Protein AF-D3SLN9-F1 (afdb_monomer_lite)

Structure (mmCIF, N/CA/C/O backbone):
data_AF-D3SLN9-F1
#
_entry.id   AF-D3SLN9-F1
#
loop_
_atom_site.group_PDB
_atom_site.id
_atom_site.type_symbol
_atom_site.label_atom_id
_atom_site.label_alt_id
_atom_site.label_comp_id
_atom_site.label_asym_id
_atom_site.label_entity_id
_atom_site.label_seq_id
_atom_site.pdbx_PDB_ins_code
_atom_site.Cartn_x
_atom_site.Cartn_y
_atom_site.Cartn_z
_atom_site.occupancy
_atom_site.B_iso_or_equiv
_atom_site.auth_seq_id
_atom_site.auth_comp_id
_atom_site.auth_asym_id
_atom_site.auth_atom_id
_atom_site.pdbx_PDB_model_num
ATOM 1 N N . MET A 1 1 ? 59.809 8.851 -71.784 1.00 39.88 1 MET A N 1
ATOM 2 C CA . MET A 1 1 ? 59.931 7.871 -70.681 1.00 39.88 1 MET A CA 1
ATOM 3 C C . MET A 1 1 ? 58.722 8.105 -69.779 1.00 39.88 1 MET A C 1
ATOM 5 O O . MET A 1 1 ? 58.604 9.205 -69.270 1.00 39.88 1 MET A O 1
ATOM 9 N N . ARG A 1 2 ? 57.640 7.309 -69.870 1.00 37.78 2 ARG A N 1
ATOM 10 C CA . ARG A 1 2 ? 57.344 6.146 -68.989 1.00 37.78 2 ARG A CA 1
ATOM 11 C C . ARG A 1 2 ? 57.749 6.470 -67.535 1.00 37.78 2 ARG A C 1
ATOM 13 O O . ARG A 1 2 ? 58.918 6.720 -67.311 1.00 37.78 2 ARG A O 1
ATOM 20 N N . SER A 1 3 ? 56.890 6.484 -66.525 1.00 35.91 3 SER A N 1
ATOM 21 C CA . SER A 1 3 ? 55.763 5.594 -66.288 1.00 35.91 3 SER A CA 1
ATOM 22 C C . SER A 1 3 ? 54.802 6.190 -65.256 1.00 35.91 3 SER A C 1
ATOM 24 O O . SER A 1 3 ? 55.198 6.929 -64.362 1.00 35.91 3 SER A O 1
ATOM 26 N N . VAL A 1 4 ? 53.540 5.816 -65.422 1.00 46.25 4 VAL A N 1
ATOM 27 C CA . VAL A 1 4 ? 52.397 5.998 -64.529 1.00 46.25 4 VAL A CA 1
ATOM 28 C C . VAL A 1 4 ? 52.674 5.348 -63.165 1.00 46.25 4 VAL A C 1
ATOM 30 O O . VAL A 1 4 ? 53.102 4.197 -63.121 1.00 46.25 4 VAL A O 1
ATOM 33 N N . ILE A 1 5 ? 52.385 6.057 -62.072 1.00 52.25 5 ILE A N 1
ATOM 34 C CA . ILE A 1 5 ? 52.18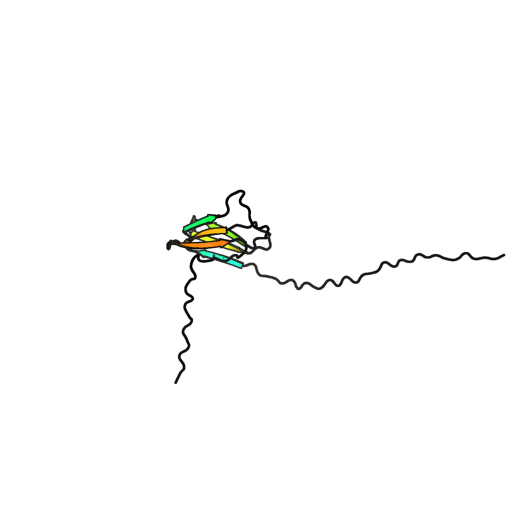4 5.487 -60.726 1.00 52.25 5 ILE A CA 1
ATOM 35 C C . ILE A 1 5 ? 50.787 5.968 -60.312 1.00 52.25 5 ILE A C 1
ATOM 37 O O . ILE A 1 5 ? 50.600 7.136 -59.996 1.00 52.25 5 ILE A O 1
ATOM 41 N N . LEU A 1 6 ? 49.730 5.258 -60.705 1.00 44.72 6 LEU A N 1
ATOM 42 C CA . LEU A 1 6 ? 49.131 4.098 -60.034 1.00 44.72 6 LEU A CA 1
ATOM 43 C C . LEU A 1 6 ? 48.569 4.441 -58.640 1.00 44.72 6 LEU A C 1
ATOM 45 O O . LEU A 1 6 ? 49.211 4.257 -57.615 1.00 44.72 6 LEU A O 1
ATOM 49 N N . SER A 1 7 ? 47.347 4.977 -58.679 1.00 48.41 7 SER A N 1
ATOM 50 C CA . SER A 1 7 ? 46.188 4.693 -57.825 1.00 48.41 7 SER A CA 1
ATOM 51 C C . SER A 1 7 ? 46.414 3.971 -56.494 1.00 48.41 7 SER A C 1
ATOM 53 O O . SER A 1 7 ? 46.702 2.781 -56.511 1.00 48.41 7 SER A O 1
ATOM 55 N N . ILE A 1 8 ? 46.020 4.602 -55.379 1.00 44.69 8 ILE A N 1
ATOM 56 C CA . ILE A 1 8 ? 45.182 3.936 -54.364 1.00 44.69 8 ILE A CA 1
ATOM 57 C C . ILE A 1 8 ? 44.107 4.925 -53.897 1.00 44.69 8 ILE A C 1
ATOM 59 O O . ILE A 1 8 ? 44.304 5.749 -53.009 1.00 44.69 8 ILE A O 1
ATOM 63 N N . LEU A 1 9 ? 42.947 4.822 -54.542 1.00 44.53 9 LEU A N 1
ATOM 64 C CA . LEU A 1 9 ? 41.673 5.242 -53.985 1.00 44.53 9 LEU A CA 1
ATOM 65 C C . LEU A 1 9 ? 41.357 4.323 -52.801 1.00 44.53 9 LEU A C 1
ATOM 67 O O . LEU A 1 9 ? 41.001 3.165 -53.010 1.00 44.53 9 LEU A O 1
ATOM 71 N N . VAL A 1 10 ? 41.435 4.824 -51.571 1.00 47.28 10 VAL A N 1
ATOM 72 C CA . VAL A 1 10 ? 40.744 4.176 -50.448 1.00 47.28 10 VAL A CA 1
ATOM 73 C C . VAL A 1 10 ? 39.306 4.692 -50.468 1.00 47.28 10 VAL A C 1
ATOM 75 O O . VAL A 1 10 ? 38.922 5.578 -49.709 1.00 47.28 10 VAL A O 1
ATOM 78 N N . PHE A 1 11 ? 38.531 4.190 -51.434 1.00 41.09 11 PHE A N 1
ATOM 79 C CA . PHE A 1 11 ? 37.079 4.315 -51.417 1.00 41.09 11 PHE A CA 1
ATOM 80 C C . PHE A 1 11 ? 36.548 3.531 -50.219 1.00 41.09 11 PHE A C 1
ATOM 82 O O . PHE A 1 11 ? 36.946 2.393 -49.966 1.00 41.09 11 PHE A O 1
ATOM 89 N N . GLY A 1 12 ? 35.674 4.194 -49.469 1.00 49.25 12 GLY A N 1
ATOM 90 C CA . GLY A 1 12 ? 35.113 3.696 -48.233 1.00 49.25 12 GLY A CA 1
ATOM 91 C C . GLY A 1 12 ? 34.406 2.362 -48.411 1.00 49.25 12 GLY A C 1
ATOM 92 O O . GLY A 1 12 ? 33.532 2.201 -49.258 1.00 49.25 12 GLY A O 1
ATOM 93 N N . ILE A 1 13 ? 34.739 1.437 -47.522 1.00 52.28 13 ILE A N 1
ATOM 94 C CA . ILE A 1 13 ? 33.853 0.344 -47.154 1.00 52.28 13 ILE A CA 1
ATOM 95 C C . ILE A 1 13 ? 33.314 0.714 -45.773 1.00 52.28 13 ILE A C 1
ATOM 97 O O . ILE A 1 13 ? 33.649 0.106 -44.760 1.00 52.28 13 ILE A O 1
ATOM 101 N N . SER A 1 14 ? 32.512 1.785 -45.719 1.00 45.66 14 SER A N 1
ATOM 102 C CA . SER A 1 14 ? 31.563 1.945 -44.620 1.00 45.66 14 SER A CA 1
ATOM 103 C C . SER A 1 14 ? 30.612 0.772 -44.751 1.00 45.66 14 SER A C 1
ATOM 105 O O . SER A 1 14 ? 29.711 0.779 -45.586 1.00 45.66 14 SER A O 1
ATOM 107 N N . SER A 1 15 ? 30.902 -0.288 -44.003 1.00 47.03 15 SER A N 1
ATOM 108 C CA . SER A 1 15 ? 30.039 -1.448 -43.889 1.00 47.03 15 SER A CA 1
ATOM 109 C C . SER A 1 15 ? 28.723 -0.945 -43.306 1.00 47.03 15 SER A C 1
ATOM 111 O O . SER A 1 15 ? 28.601 -0.739 -42.099 1.00 47.03 15 SER A O 1
ATOM 113 N N . CYS A 1 16 ? 27.761 -0.648 -44.181 1.00 60.00 16 CYS A N 1
ATOM 114 C CA . CYS A 1 16 ? 26.380 -0.390 -43.814 1.00 60.00 16 CYS A CA 1
ATOM 115 C C . CYS A 1 16 ? 25.819 -1.710 -43.288 1.00 60.00 16 CYS A C 1
ATOM 117 O O . CYS A 1 16 ? 25.158 -2.461 -44.004 1.00 60.00 16 CYS A O 1
ATOM 119 N N . GLY A 1 17 ? 26.144 -2.018 -42.033 1.00 48.81 17 GLY A N 1
ATOM 120 C CA . GLY A 1 17 ? 25.442 -3.022 -41.263 1.00 48.81 17 GLY A CA 1
ATOM 121 C C . GLY A 1 17 ? 23.975 -2.625 -41.264 1.00 48.81 17 GLY A C 1
ATOM 122 O O . GLY A 1 17 ? 23.604 -1.581 -40.732 1.00 48.81 17 GLY A O 1
ATOM 123 N N . VAL A 1 18 ? 23.151 -3.425 -41.932 1.00 57.75 18 VAL A N 1
ATOM 124 C CA . VAL A 1 18 ? 21.703 -3.260 -41.923 1.00 57.75 18 VAL A CA 1
ATOM 125 C C . VAL A 1 18 ? 21.242 -3.532 -40.497 1.00 57.75 18 VAL A C 1
ATOM 127 O O . VAL A 1 18 ? 21.094 -4.683 -40.086 1.00 57.75 18 VAL A O 1
ATOM 130 N N . VAL A 1 19 ? 21.039 -2.469 -39.723 1.00 55.84 19 VAL A N 1
ATOM 131 C CA . VAL A 1 19 ? 20.341 -2.554 -38.445 1.00 55.84 19 VAL A CA 1
ATOM 132 C C . VAL A 1 19 ? 18.874 -2.756 -38.790 1.00 55.84 19 VAL A C 1
ATOM 134 O O . VAL A 1 19 ? 18.166 -1.822 -39.159 1.00 55.84 19 VAL A O 1
ATOM 137 N N . ARG A 1 20 ? 18.417 -4.008 -38.728 1.00 49.94 20 ARG A N 1
ATOM 138 C CA . ARG A 1 20 ? 16.988 -4.304 -38.690 1.00 49.94 20 ARG A CA 1
ATOM 139 C C . ARG A 1 20 ? 16.470 -3.807 -37.347 1.00 49.94 20 ARG A C 1
ATOM 141 O O . ARG A 1 20 ? 16.522 -4.532 -36.360 1.00 49.94 20 ARG A O 1
ATOM 148 N N . THR A 1 21 ? 16.002 -2.565 -37.303 1.00 57.19 21 THR A N 1
ATOM 149 C CA . THR A 1 21 ? 15.106 -2.120 -36.240 1.00 57.19 21 THR A CA 1
ATOM 150 C C . THR A 1 21 ? 13.824 -2.921 -36.417 1.00 57.19 21 THR A C 1
ATOM 152 O O . THR A 1 21 ? 13.012 -2.617 -37.290 1.00 57.19 21 THR A O 1
ATOM 155 N N . GLY A 1 22 ? 13.695 -4.020 -35.672 1.00 51.47 22 GLY A N 1
ATOM 156 C CA . GLY A 1 22 ? 12.398 -4.652 -35.503 1.00 51.47 22 GLY A CA 1
ATOM 157 C C . GLY A 1 22 ? 11.459 -3.581 -34.971 1.00 51.47 22 GLY A C 1
ATOM 158 O O . GLY A 1 22 ? 11.798 -2.902 -34.004 1.00 51.47 22 GLY A O 1
ATOM 159 N N . GLU A 1 23 ? 10.332 -3.374 -35.643 1.00 52.44 23 GLU A N 1
ATOM 160 C CA . GLU A 1 23 ? 9.231 -2.610 -35.077 1.00 52.44 23 GLU A CA 1
ATOM 161 C C . GLU A 1 23 ? 8.813 -3.347 -33.805 1.00 52.44 23 GLU A C 1
ATOM 163 O O . GLU A 1 23 ? 8.080 -4.337 -33.844 1.00 52.44 23 GLU A O 1
ATOM 168 N N . GLU A 1 24 ? 9.359 -2.922 -32.667 1.00 53.38 24 GLU A N 1
ATOM 169 C CA . GLU A 1 24 ? 8.833 -3.284 -31.365 1.00 53.38 24 GLU A CA 1
ATOM 170 C C . GLU A 1 24 ? 7.417 -2.723 -31.341 1.00 53.38 24 GLU A C 1
ATOM 172 O O . GLU A 1 24 ? 7.198 -1.534 -31.111 1.00 53.38 24 GLU A O 1
ATOM 177 N N . GLY A 1 25 ? 6.452 -3.577 -31.690 1.00 47.47 25 GLY A N 1
ATOM 178 C CA . GLY A 1 25 ? 5.040 -3.265 -31.593 1.00 47.47 25 GLY A CA 1
ATOM 179 C C . GLY A 1 25 ? 4.804 -2.682 -30.211 1.00 47.47 25 GLY A C 1
ATOM 180 O O . GLY A 1 25 ? 4.991 -3.372 -29.208 1.00 47.47 25 GLY A O 1
ATOM 181 N N . LEU A 1 26 ? 4.473 -1.390 -30.173 1.00 52.34 26 LEU A N 1
ATOM 182 C CA . LEU A 1 26 ? 4.288 -0.627 -28.952 1.00 52.34 26 LEU A CA 1
ATOM 183 C C . LEU A 1 26 ? 3.088 -1.243 -28.233 1.00 52.34 26 LEU A C 1
ATOM 185 O O . LEU A 1 26 ? 1.933 -0.910 -28.505 1.00 52.34 26 LEU A O 1
ATOM 189 N N . TYR A 1 27 ? 3.353 -2.236 -27.385 1.00 52.91 27 TYR A N 1
ATOM 190 C CA . TYR A 1 27 ? 2.331 -2.957 -26.650 1.00 52.91 27 TYR A CA 1
ATOM 191 C C . TYR A 1 27 ? 1.762 -1.957 -25.650 1.00 52.91 27 TYR A C 1
ATOM 193 O O . TYR A 1 27 ? 2.301 -1.772 -24.560 1.00 52.91 27 TYR A O 1
ATOM 201 N N . ARG A 1 28 ? 0.713 -1.236 -26.059 1.00 56.38 28 ARG A N 1
ATOM 202 C CA . ARG A 1 28 ? 0.076 -0.185 -25.268 1.00 56.38 28 ARG A CA 1
ATOM 203 C C . ARG A 1 28 ? -0.631 -0.847 -24.092 1.00 56.38 28 ARG A C 1
ATOM 205 O O . ARG A 1 28 ? -1.820 -1.149 -24.150 1.00 56.38 28 ARG A O 1
ATOM 212 N N . ARG A 1 29 ? 0.121 -1.135 -23.031 1.00 65.25 29 ARG A N 1
ATOM 213 C CA . ARG A 1 29 ? -0.445 -1.561 -21.756 1.00 65.25 29 ARG A CA 1
ATOM 214 C C . ARG A 1 29 ? -1.205 -0.371 -21.190 1.00 65.25 29 ARG A C 1
ATOM 216 O O . ARG A 1 29 ? -0.632 0.675 -20.917 1.00 65.25 29 ARG A O 1
ATOM 223 N N . THR A 1 30 ? -2.517 -0.512 -21.070 1.00 82.44 30 THR A N 1
ATOM 224 C CA . THR A 1 30 ? -3.334 0.462 -20.351 1.00 82.44 30 THR A CA 1
ATOM 225 C C . THR A 1 30 ? -3.014 0.335 -18.868 1.00 82.44 30 THR A C 1
ATOM 227 O O . THR A 1 30 ? -3.294 -0.712 -18.282 1.00 82.44 30 THR A O 1
ATOM 230 N N . LEU A 1 31 ? -2.425 1.381 -18.284 1.00 89.25 31 LEU A N 1
ATOM 231 C CA . LEU A 1 31 ? -2.179 1.463 -16.847 1.00 89.25 31 LEU A CA 1
ATOM 232 C C . LEU A 1 31 ? -3.503 1.368 -16.088 1.00 89.25 31 LEU A C 1
ATOM 234 O O . LEU A 1 31 ? -4.490 2.019 -16.449 1.00 89.25 31 LEU A O 1
ATOM 238 N N . ARG A 1 32 ? -3.531 0.529 -15.054 1.00 93.25 32 ARG A N 1
ATOM 239 C CA . ARG A 1 32 ? -4.722 0.292 -14.235 1.00 93.25 32 ARG A CA 1
ATOM 240 C C . ARG A 1 32 ? -4.610 0.975 -12.882 1.00 93.25 32 ARG A C 1
ATOM 242 O O . ARG A 1 32 ? -3.547 0.996 -12.270 1.00 93.25 32 ARG A O 1
ATOM 249 N N . THR A 1 33 ? -5.752 1.426 -12.378 1.00 95.56 33 THR A N 1
ATOM 250 C CA . THR A 1 33 ? -5.899 1.876 -10.993 1.00 95.56 33 THR A CA 1
ATOM 251 C C . THR A 1 33 ? -6.917 0.990 -10.294 1.00 95.56 33 THR A C 1
ATOM 253 O O . THR A 1 33 ? -8.023 0.794 -10.797 1.00 95.56 33 THR A O 1
ATOM 256 N N . VAL A 1 34 ? -6.542 0.453 -9.137 1.00 95.38 34 VAL A N 1
ATOM 257 C CA . VAL A 1 34 ? -7.410 -0.331 -8.254 1.00 95.38 34 VAL A CA 1
ATOM 258 C C . VAL A 1 34 ? -7.628 0.466 -6.976 1.00 95.38 34 VAL A C 1
ATOM 260 O O . VAL A 1 34 ? -6.675 0.977 -6.390 1.00 95.38 34 VAL A O 1
ATOM 263 N N . ILE A 1 35 ? -8.883 0.565 -6.548 1.00 96.19 35 ILE A N 1
ATOM 264 C CA . ILE A 1 35 ? -9.266 1.195 -5.285 1.00 96.19 35 ILE A CA 1
ATOM 265 C C . ILE A 1 35 ? -9.828 0.102 -4.383 1.00 96.19 35 ILE A C 1
ATOM 267 O O . ILE A 1 35 ? -10.746 -0.618 -4.775 1.00 96.19 35 ILE A O 1
ATOM 271 N N . ILE A 1 36 ? -9.246 -0.036 -3.196 1.00 94.19 36 ILE A N 1
ATOM 272 C CA . ILE A 1 36 ? -9.718 -0.937 -2.148 1.00 94.19 36 ILE A CA 1
ATOM 273 C C . ILE A 1 36 ? -10.369 -0.068 -1.079 1.00 94.19 36 ILE A C 1
ATOM 275 O O . ILE A 1 36 ? -9.692 0.720 -0.422 1.00 94.19 36 ILE A O 1
ATOM 279 N N . GLU A 1 37 ? -11.680 -0.204 -0.936 1.00 96.06 37 GLU A N 1
ATOM 280 C CA . GLU A 1 37 ? -12.468 0.485 0.086 1.00 96.06 37 GLU A CA 1
ATOM 281 C C . GLU A 1 37 ? -12.372 -0.234 1.439 1.00 96.06 37 GLU A C 1
ATOM 283 O O . GLU A 1 37 ? -11.937 -1.386 1.516 1.00 96.06 37 GLU A O 1
ATOM 288 N N . ASN A 1 38 ? -12.839 0.423 2.503 1.00 96.31 38 ASN A N 1
ATOM 289 C CA . ASN A 1 38 ? -12.913 -0.135 3.858 1.00 96.31 38 ASN A CA 1
ATOM 290 C C . ASN A 1 38 ? -11.551 -0.551 4.439 1.00 96.31 38 ASN A C 1
ATOM 292 O O . ASN A 1 38 ? -11.455 -1.546 5.154 1.00 96.31 38 ASN A O 1
ATOM 296 N N . VAL A 1 39 ? -10.496 0.211 4.160 1.00 96.94 39 VAL A N 1
ATOM 297 C CA . VAL A 1 39 ? -9.164 0.022 4.750 1.00 96.94 39 VAL A CA 1
ATOM 298 C C . VAL A 1 39 ? -9.033 0.932 5.968 1.00 96.94 39 VAL A C 1
ATOM 300 O O . VAL A 1 39 ? -9.094 2.154 5.845 1.00 96.94 39 VAL A O 1
ATOM 303 N N . GLU A 1 40 ? -8.881 0.339 7.149 1.00 97.62 40 GLU A N 1
ATOM 304 C CA . GLU A 1 40 ? -8.808 1.063 8.422 1.00 97.62 40 GLU A CA 1
ATOM 305 C C . GLU A 1 40 ? -7.401 1.591 8.698 1.00 97.62 40 GLU A C 1
ATOM 307 O O . GLU A 1 40 ? -7.222 2.739 9.100 1.00 97.62 40 GLU A O 1
ATOM 312 N N . SER A 1 41 ? -6.389 0.763 8.457 1.00 97.69 41 SER A N 1
ATOM 313 C CA . SER A 1 41 ? -4.997 1.168 8.599 1.00 97.69 41 SER A CA 1
ATOM 314 C C . SER A 1 41 ? -4.147 0.516 7.527 1.00 97.69 41 SER A C 1
ATOM 316 O O . SER A 1 41 ? -4.426 -0.600 7.089 1.00 97.69 41 SER A O 1
ATOM 318 N N . CYS A 1 42 ? -3.105 1.217 7.095 1.00 96.88 42 CYS A N 1
ATOM 319 C CA . CYS A 1 42 ? -2.085 0.632 6.249 1.00 96.88 42 CYS A CA 1
ATOM 320 C C . CYS A 1 42 ? -0.729 1.295 6.499 1.00 96.88 42 CYS A C 1
ATOM 322 O O . CYS A 1 42 ? -0.640 2.522 6.586 1.00 96.88 42 CYS A O 1
ATOM 324 N N . LYS A 1 43 ? 0.323 0.488 6.666 1.00 97.06 43 LYS A N 1
ATOM 325 C CA . LYS A 1 43 ? 1.673 0.960 7.008 1.00 97.06 43 LYS A CA 1
ATOM 326 C C . LYS A 1 43 ? 2.726 0.224 6.194 1.00 97.06 43 LYS A C 1
ATOM 328 O O . LYS A 1 43 ? 2.573 -0.967 5.928 1.00 97.06 43 LYS A O 1
ATOM 333 N N . SER A 1 44 ? 3.795 0.932 5.830 1.00 96.56 44 SER A N 1
ATOM 334 C CA . SER A 1 44 ? 4.968 0.294 5.229 1.00 96.56 44 SER A CA 1
ATOM 335 C C . SER A 1 44 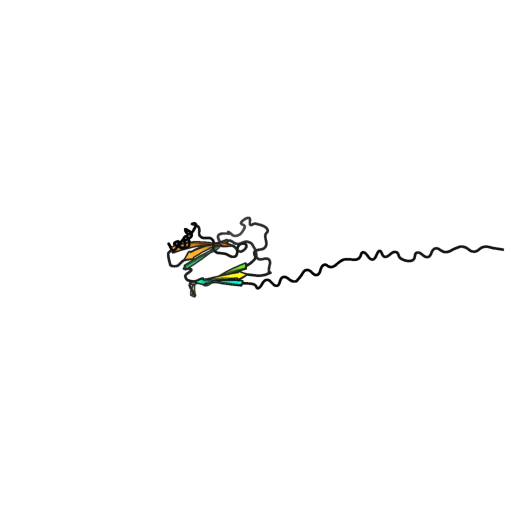? 5.589 -0.683 6.230 1.00 96.56 44 SER A C 1
ATOM 337 O O . SER A 1 44 ? 5.721 -0.389 7.421 1.00 96.56 44 SER A O 1
ATOM 339 N N . LEU A 1 45 ? 5.941 -1.858 5.723 1.00 95.94 45 LEU A N 1
ATOM 340 C CA . LEU A 1 45 ? 6.660 -2.922 6.415 1.00 95.94 45 LEU A CA 1
ATOM 341 C C . LEU A 1 45 ? 8.173 -2.809 6.185 1.00 95.94 45 LEU A C 1
ATOM 343 O O . LEU A 1 45 ? 8.948 -3.516 6.826 1.00 95.94 45 LEU A O 1
ATOM 347 N N . VAL A 1 46 ? 8.606 -1.940 5.267 1.00 95.06 46 VAL A N 1
ATOM 348 C CA . VAL A 1 46 ? 10.015 -1.725 4.945 1.00 95.06 46 VAL A CA 1
ATOM 349 C C . VAL A 1 46 ? 10.542 -0.569 5.785 1.00 95.06 46 VAL A C 1
ATOM 351 O O . VAL A 1 46 ? 10.212 0.595 5.574 1.00 95.06 46 VAL A O 1
ATOM 354 N N . SER A 1 47 ? 11.403 -0.883 6.749 1.00 92.81 47 SER A N 1
ATOM 355 C CA . SER A 1 47 ? 12.040 0.141 7.577 1.00 92.81 47 SER A CA 1
ATOM 356 C C . SER A 1 47 ? 13.031 0.998 6.770 1.00 92.81 47 SER A C 1
ATOM 358 O O . SER A 1 47 ? 13.650 0.506 5.819 1.00 92.81 47 SER A O 1
ATOM 360 N N . PRO A 1 48 ? 13.260 2.265 7.164 1.00 90.44 48 PRO A N 1
ATOM 361 C CA . PRO A 1 48 ? 14.346 3.067 6.608 1.00 90.44 48 PRO A CA 1
ATOM 362 C C . PRO A 1 48 ? 15.688 2.335 6.738 1.00 90.44 48 PRO A C 1
ATOM 364 O O . PRO A 1 48 ? 16.016 1.814 7.800 1.00 90.44 48 PRO A O 1
ATOM 367 N N . GLY A 1 49 ? 16.459 2.270 5.651 1.00 88.69 49 GLY A N 1
ATOM 368 C CA . GLY A 1 49 ? 17.748 1.567 5.624 1.00 88.69 49 GLY A CA 1
ATOM 369 C C . GLY A 1 49 ? 17.664 0.042 5.479 1.00 88.69 49 GLY A C 1
ATOM 370 O O . GLY A 1 49 ? 18.706 -0.605 5.400 1.00 88.69 49 GLY A O 1
ATOM 371 N N . ALA A 1 50 ? 16.464 -0.541 5.389 1.00 93.06 50 ALA A N 1
ATOM 372 C CA . ALA A 1 50 ? 16.320 -1.964 5.103 1.00 93.06 50 ALA A CA 1
ATOM 373 C C . ALA A 1 50 ? 16.900 -2.322 3.724 1.00 93.06 50 ALA A C 1
ATOM 375 O O . ALA A 1 50 ? 16.758 -1.576 2.745 1.00 93.06 50 ALA A O 1
ATOM 376 N N . LEU A 1 51 ? 17.520 -3.502 3.648 1.00 93.69 51 LEU A N 1
ATOM 377 C CA . LEU A 1 51 ? 17.925 -4.100 2.383 1.00 93.69 51 LEU A CA 1
ATOM 378 C C . LEU A 1 51 ? 16.668 -4.507 1.615 1.00 93.69 51 LEU A C 1
ATOM 380 O O . LEU A 1 51 ? 15.886 -5.338 2.073 1.00 93.69 51 LEU A O 1
ATOM 384 N N . VAL A 1 52 ? 16.483 -3.904 0.445 1.00 93.69 52 VAL A N 1
ATOM 385 C CA . VAL A 1 52 ? 15.359 -4.185 -0.449 1.00 93.69 52 VAL A CA 1
ATOM 386 C C . VAL A 1 52 ? 15.861 -4.735 -1.781 1.00 93.69 52 VAL A C 1
ATOM 388 O O . VAL A 1 52 ? 16.977 -4.397 -2.198 1.00 93.69 52 VAL A O 1
ATOM 391 N N . PRO A 1 53 ? 15.050 -5.549 -2.478 1.00 91.88 53 PRO A N 1
ATOM 392 C CA . PRO A 1 53 ? 15.368 -5.986 -3.829 1.00 91.88 53 PRO A CA 1
ATOM 393 C C . PRO A 1 53 ? 15.604 -4.797 -4.769 1.00 91.88 53 PRO A C 1
ATOM 395 O O . PRO A 1 53 ? 14.864 -3.814 -4.745 1.00 91.88 53 PRO A O 1
ATOM 398 N N . GLN A 1 54 ? 16.614 -4.911 -5.632 1.00 94.00 54 GLN A N 1
ATOM 399 C CA . GLN A 1 54 ? 16.927 -3.923 -6.672 1.00 94.00 54 GLN A CA 1
ATOM 400 C C . GLN A 1 54 ? 16.072 -4.177 -7.919 1.00 94.00 54 GLN A C 1
ATOM 402 O O . GLN A 1 54 ? 16.574 -4.521 -8.986 1.00 94.00 54 GLN A O 1
ATOM 407 N N . VAL A 1 55 ? 14.755 -4.075 -7.755 1.00 95.44 55 VAL A N 1
ATOM 408 C CA . VAL A 1 55 ? 13.772 -4.256 -8.830 1.00 95.44 55 VAL A CA 1
ATOM 409 C C . VAL A 1 55 ? 12.905 -3.012 -8.954 1.00 95.44 55 VAL A C 1
ATOM 411 O O . VAL A 1 55 ? 12.638 -2.336 -7.960 1.00 95.44 55 VAL A O 1
ATOM 414 N N . CYS A 1 56 ? 12.434 -2.729 -10.167 1.00 94.94 56 CYS A N 1
ATOM 415 C CA . CYS A 1 56 ? 11.458 -1.670 -10.381 1.00 94.94 56 CYS A CA 1
ATOM 416 C C . CYS A 1 56 ? 10.074 -2.132 -9.920 1.00 94.94 56 CYS A C 1
ATOM 418 O O . CYS A 1 56 ? 9.507 -3.094 -10.447 1.00 94.94 56 CYS A O 1
ATOM 420 N N . GLY A 1 57 ? 9.523 -1.418 -8.946 1.00 96.19 57 GLY A N 1
ATOM 421 C CA . GLY A 1 57 ? 8.100 -1.423 -8.663 1.00 96.19 57 GLY A CA 1
ATOM 422 C C . GLY A 1 57 ? 7.315 -0.936 -9.880 1.00 96.19 57 GLY A C 1
ATOM 423 O O . GLY A 1 57 ? 7.795 -0.128 -10.670 1.00 96.19 57 GLY A O 1
ATOM 424 N N . ARG A 1 58 ? 6.106 -1.468 -10.023 1.00 96.69 58 ARG A N 1
ATOM 425 C CA . ARG A 1 58 ? 5.188 -1.291 -11.151 1.00 96.69 58 ARG A CA 1
ATOM 426 C C . ARG A 1 58 ? 3.956 -0.461 -10.791 1.00 96.69 58 ARG A C 1
ATOM 428 O O . ARG A 1 58 ? 3.122 -0.205 -11.654 1.00 96.69 58 ARG A O 1
ATOM 435 N N . CYS A 1 59 ? 3.798 -0.084 -9.524 1.00 97.50 59 CYS A N 1
ATOM 436 C CA . CYS A 1 59 ? 2.692 0.739 -9.053 1.00 97.50 59 CYS A CA 1
ATOM 437 C C . CYS A 1 59 ? 3.088 1.624 -7.876 1.00 97.50 59 CYS A C 1
ATOM 439 O O . CYS A 1 59 ? 3.960 1.289 -7.071 1.00 97.50 59 CYS A O 1
ATOM 441 N N . LYS A 1 60 ? 2.369 2.739 -7.760 1.00 97.69 60 LYS A N 1
ATOM 442 C CA . LYS A 1 60 ? 2.348 3.612 -6.589 1.00 97.69 60 LYS A CA 1
ATOM 443 C C . LYS A 1 60 ? 1.185 3.189 -5.694 1.00 97.69 60 LYS A C 1
ATOM 445 O O . LYS A 1 60 ? 0.078 2.956 -6.183 1.00 97.69 60 LYS A O 1
ATOM 450 N N . ILE A 1 61 ? 1.444 3.084 -4.395 1.00 97.50 61 ILE A N 1
ATOM 451 C CA . ILE A 1 61 ? 0.456 2.702 -3.384 1.00 97.50 61 ILE A CA 1
ATOM 452 C C . ILE A 1 61 ? 0.243 3.908 -2.472 1.00 97.50 61 ILE A C 1
ATOM 454 O O . ILE A 1 61 ? 1.206 4.452 -1.936 1.00 97.50 61 ILE A O 1
ATOM 458 N N . SER A 1 62 ? -1.006 4.340 -2.323 1.00 97.62 62 SER A N 1
ATOM 459 C CA . SER A 1 62 ? -1.381 5.494 -1.503 1.00 97.62 62 SER A CA 1
ATOM 460 C C . SER A 1 62 ? -2.547 5.136 -0.593 1.00 97.62 62 SER A C 1
ATOM 462 O O . SER A 1 62 ? -3.570 4.640 -1.064 1.00 97.62 62 SER A O 1
ATOM 464 N N . PHE A 1 63 ? -2.401 5.384 0.706 1.00 97.75 63 PHE A N 1
ATOM 465 C CA . PHE A 1 63 ? -3.462 5.185 1.688 1.00 97.75 63 PHE A CA 1
ATOM 466 C C . PHE A 1 63 ? -4.097 6.528 2.054 1.00 97.75 63 PHE A C 1
ATOM 468 O O . PHE A 1 63 ? -3.405 7.451 2.478 1.00 97.75 63 PHE A O 1
ATOM 475 N N . GLU A 1 64 ? -5.418 6.625 1.901 1.00 97.75 64 GLU A N 1
ATOM 476 C CA . GLU A 1 64 ? -6.211 7.807 2.238 1.00 97.75 64 GLU A CA 1
ATOM 477 C C . GLU A 1 64 ? -7.084 7.509 3.474 1.00 97.75 64 GLU A C 1
ATOM 479 O O . GLU A 1 64 ? -8.209 7.018 3.322 1.00 97.75 64 GLU A O 1
ATOM 484 N N . PRO A 1 65 ? -6.602 7.790 4.702 1.00 96.44 65 PRO A N 1
ATOM 485 C CA . PRO A 1 65 ? -7.295 7.409 5.938 1.00 96.44 65 PRO A CA 1
ATOM 486 C C . PRO A 1 65 ? -8.663 8.084 6.091 1.00 96.44 65 PRO A C 1
ATOM 488 O O . PRO A 1 65 ? -9.629 7.426 6.467 1.00 96.44 65 PRO A O 1
ATOM 491 N N . GLU A 1 66 ? -8.782 9.357 5.702 1.00 97.50 66 GLU A N 1
ATOM 492 C CA . GLU A 1 66 ? -10.038 10.127 5.752 1.00 97.50 66 GLU A CA 1
ATOM 493 C C . GLU A 1 66 ? -11.161 9.497 4.916 1.00 97.50 66 GLU A C 1
ATOM 495 O O . GLU A 1 66 ? -12.344 9.647 5.214 1.00 97.50 66 GLU A O 1
ATOM 500 N N . ARG A 1 67 ? -10.789 8.774 3.854 1.00 97.25 67 ARG A N 1
ATOM 501 C CA . ARG A 1 67 ? -11.720 8.074 2.960 1.00 97.25 67 ARG A CA 1
ATOM 502 C C . ARG A 1 67 ? -11.731 6.564 3.186 1.00 97.25 67 ARG A C 1
ATOM 504 O O . ARG A 1 67 ? -12.440 5.867 2.473 1.00 97.25 67 ARG A O 1
ATOM 511 N N . LYS A 1 68 ? -10.951 6.066 4.154 1.00 96.50 68 LYS A N 1
ATOM 512 C CA . LYS A 1 68 ? -10.772 4.640 4.462 1.00 96.50 68 LYS A CA 1
ATOM 513 C C . LYS A 1 68 ? -10.504 3.789 3.220 1.00 96.50 68 LYS A C 1
ATOM 515 O O . LYS A 1 68 ? -11.115 2.735 3.041 1.00 96.50 68 LYS A O 1
ATOM 520 N N . ARG A 1 69 ? -9.605 4.244 2.343 1.00 97.06 69 ARG A N 1
ATOM 521 C CA . ARG A 1 69 ? -9.319 3.543 1.085 1.00 97.06 69 ARG A CA 1
ATOM 522 C C . ARG A 1 69 ? -7.842 3.508 0.738 1.00 97.06 69 ARG A C 1
ATOM 524 O O . A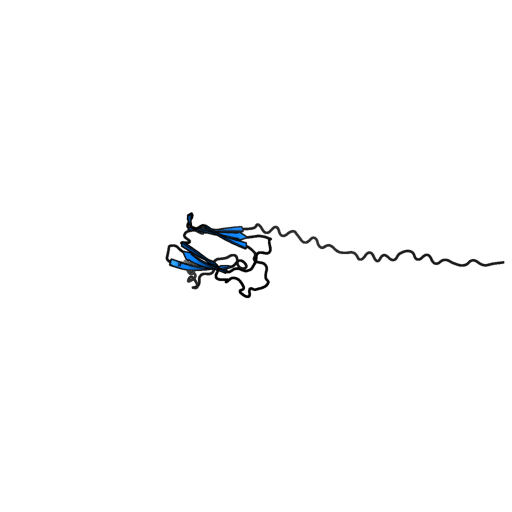RG A 1 69 ? -7.084 4.423 1.060 1.00 97.06 69 ARG A O 1
ATOM 531 N N . LEU A 1 70 ? -7.455 2.451 0.037 1.00 97.38 70 LEU A N 1
ATOM 532 C CA . LEU A 1 70 ? -6.123 2.252 -0.516 1.00 97.38 70 LEU A CA 1
ATOM 533 C C . LEU A 1 70 ? -6.189 2.325 -2.042 1.00 97.38 70 LEU A C 1
ATOM 535 O O . LEU A 1 70 ? -6.988 1.636 -2.673 1.00 97.38 70 LEU A O 1
ATOM 539 N N . ILE A 1 71 ? -5.331 3.147 -2.632 1.00 97.81 71 ILE A N 1
ATOM 540 C CA . ILE A 1 71 ? -5.219 3.338 -4.076 1.00 97.81 71 ILE A CA 1
ATOM 541 C C . ILE A 1 71 ? -3.936 2.665 -4.551 1.00 97.81 71 ILE A C 1
ATOM 543 O O . ILE A 1 71 ? -2.851 2.963 -4.053 1.00 97.81 71 ILE A O 1
ATOM 547 N N . ILE A 1 72 ? -4.064 1.782 -5.537 1.00 97.62 72 ILE A N 1
ATOM 548 C CA . ILE A 1 72 ? -2.952 1.111 -6.212 1.00 97.62 72 ILE A CA 1
ATOM 549 C C . ILE A 1 72 ? -2.998 1.538 -7.678 1.00 97.62 72 ILE A C 1
ATOM 551 O O . ILE A 1 72 ? -3.890 1.117 -8.414 1.00 97.62 72 ILE A O 1
ATOM 555 N N . ALA A 1 73 ? -2.064 2.385 -8.101 1.00 97.56 73 ALA A N 1
ATOM 556 C CA . ALA A 1 73 ? -2.004 2.909 -9.464 1.00 97.56 73 ALA A CA 1
ATOM 557 C C . ALA A 1 73 ? -0.766 2.369 -10.182 1.00 97.56 73 ALA A C 1
ATOM 559 O O . ALA A 1 73 ? 0.358 2.649 -9.760 1.00 97.56 73 ALA A O 1
ATOM 560 N N . GLU A 1 74 ? -0.962 1.589 -11.246 1.00 96.62 74 GLU A N 1
ATOM 561 C CA . GLU A 1 74 ? 0.130 1.136 -12.108 1.00 96.62 74 GLU A CA 1
ATOM 562 C C . GLU A 1 74 ? 0.838 2.327 -12.760 1.00 96.62 74 GLU A C 1
ATOM 564 O O . GLU A 1 74 ? 0.234 3.356 -13.067 1.00 96.62 74 GLU A O 1
ATOM 569 N N . THR A 1 75 ? 2.140 2.179 -12.967 1.00 95.25 75 THR A N 1
ATOM 570 C CA . THR A 1 75 ? 2.985 3.206 -13.566 1.00 95.25 75 THR A CA 1
ATOM 571 C C . THR A 1 75 ? 4.102 2.566 -14.379 1.00 95.25 75 THR A C 1
ATOM 573 O O . THR A 1 75 ? 4.554 1.464 -14.069 1.00 95.25 75 THR A O 1
ATOM 576 N N . ASP A 1 76 ? 4.549 3.284 -15.406 1.00 93.12 76 ASP A N 1
ATOM 577 C CA . ASP A 1 76 ? 5.743 2.942 -16.183 1.00 93.12 76 ASP A CA 1
ATOM 578 C C . ASP A 1 76 ? 7.033 3.488 -15.532 1.00 93.12 76 ASP A C 1
ATOM 580 O O . ASP A 1 76 ? 8.137 3.233 -16.010 1.00 93.12 76 ASP A O 1
ATOM 584 N N . GLU A 1 77 ? 6.914 4.239 -14.431 1.00 93.94 77 GLU A N 1
ATOM 585 C CA . GLU A 1 77 ? 8.052 4.712 -13.643 1.00 93.94 77 GLU A CA 1
ATOM 586 C C . GLU A 1 77 ? 8.682 3.571 -12.826 1.00 93.94 77 GLU A C 1
ATOM 588 O O . GLU A 1 77 ? 7.987 2.711 -12.285 1.00 93.94 77 GLU A O 1
ATOM 593 N N . CYS A 1 78 ? 10.007 3.603 -12.648 1.00 93.88 78 CYS A N 1
ATOM 594 C CA . CYS A 1 78 ? 10.695 2.674 -11.750 1.00 93.88 78 CYS A CA 1
ATOM 595 C C . CYS A 1 78 ? 10.511 3.110 -10.287 1.00 93.88 78 CYS A C 1
ATOM 597 O O . CYS A 1 78 ? 11.286 3.905 -9.751 1.00 93.88 78 CYS A O 1
ATOM 599 N N . VAL A 1 79 ? 9.463 2.600 -9.636 1.00 95.50 79 VAL A N 1
ATOM 600 C CA . VAL A 1 79 ? 9.172 2.886 -8.221 1.00 95.50 79 VAL A CA 1
ATOM 601 C C . VAL A 1 79 ? 10.055 2.018 -7.323 1.00 95.50 79 VAL A C 1
ATOM 603 O O . VAL A 1 79 ? 10.310 0.856 -7.629 1.00 95.50 79 VAL A O 1
ATOM 606 N N . ARG A 1 80 ? 10.517 2.544 -6.184 1.00 95.19 80 ARG A N 1
ATOM 607 C CA . ARG A 1 80 ? 11.253 1.740 -5.196 1.00 95.19 80 ARG A CA 1
ATOM 608 C C . ARG A 1 80 ? 10.381 0.581 -4.684 1.00 95.19 80 ARG A C 1
ATOM 610 O O . ARG A 1 80 ? 9.168 0.722 -4.519 1.00 95.19 80 ARG A O 1
ATOM 617 N N . TYR A 1 81 ? 11.006 -0.560 -4.396 1.00 96.31 81 TYR A N 1
ATOM 618 C CA . TYR A 1 81 ? 10.331 -1.643 -3.686 1.00 96.31 81 TYR A CA 1
ATOM 619 C C . TYR A 1 81 ? 9.836 -1.173 -2.309 1.00 96.31 81 TYR A C 1
ATOM 621 O O . TYR A 1 81 ? 10.626 -0.684 -1.498 1.00 96.31 81 TYR A O 1
ATOM 629 N N . ASP A 1 82 ? 8.547 -1.375 -2.049 1.00 96.44 82 ASP A N 1
ATOM 630 C CA . ASP A 1 82 ? 7.934 -1.249 -0.728 1.00 96.44 82 ASP A CA 1
ATOM 631 C C . ASP A 1 82 ? 6.830 -2.307 -0.580 1.00 96.44 82 ASP A C 1
ATOM 633 O O . ASP A 1 82 ? 6.262 -2.780 -1.573 1.00 96.44 82 ASP A O 1
ATOM 637 N N . ALA A 1 83 ? 6.539 -2.686 0.658 1.00 96.44 83 ALA A N 1
ATOM 638 C CA . ALA A 1 83 ? 5.469 -3.598 1.025 1.00 96.44 83 ALA A CA 1
ATOM 639 C C . ALA A 1 83 ? 4.670 -2.982 2.168 1.00 96.44 83 ALA A C 1
ATOM 641 O O . ALA A 1 83 ? 5.244 -2.481 3.129 1.00 96.44 83 ALA A O 1
ATOM 642 N N . TYR A 1 84 ? 3.351 -3.050 2.079 1.00 97.31 84 TYR A N 1
ATOM 643 C CA . TYR A 1 84 ? 2.440 -2.471 3.048 1.00 97.31 84 TYR A CA 1
ATOM 644 C C . TYR A 1 84 ? 1.585 -3.559 3.678 1.00 97.31 84 TYR A C 1
ATOM 646 O O . TYR A 1 84 ? 1.000 -4.375 2.964 1.00 97.31 84 TYR A O 1
ATOM 654 N N . GLY A 1 85 ? 1.505 -3.543 5.006 1.00 97.44 85 GLY A N 1
ATOM 655 C CA . GLY A 1 85 ? 0.542 -4.321 5.771 1.00 97.44 85 GLY A CA 1
ATOM 656 C C . GLY A 1 85 ? -0.670 -3.448 6.047 1.00 97.44 85 GLY A C 1
ATOM 657 O O . GLY A 1 85 ? -0.531 -2.367 6.630 1.00 97.44 85 GLY A O 1
ATOM 658 N N . CYS A 1 86 ? -1.836 -3.901 5.607 1.00 97.31 86 CYS A N 1
ATOM 659 C CA . CYS A 1 86 ? -3.093 -3.200 5.791 1.00 97.31 86 CYS A CA 1
ATOM 660 C C . CYS A 1 86 ? -4.098 -4.060 6.570 1.00 97.31 86 CYS A C 1
ATOM 662 O O . CYS A 1 86 ? -4.040 -5.289 6.544 1.00 97.31 86 CYS A O 1
ATOM 664 N N . ILE A 1 87 ? -5.049 -3.398 7.225 1.00 96.69 87 ILE A N 1
ATOM 665 C CA . ILE A 1 87 ? -6.161 -4.018 7.952 1.00 96.69 87 ILE A CA 1
ATOM 666 C C . ILE A 1 87 ? -7.459 -3.388 7.442 1.00 96.69 87 ILE A C 1
ATOM 668 O O . ILE A 1 87 ? -7.561 -2.158 7.361 1.00 96.69 87 ILE A O 1
ATOM 672 N N . THR A 1 88 ? -8.437 -4.211 7.057 1.00 96.06 88 THR A N 1
ATOM 673 C CA . THR A 1 88 ? -9.777 -3.728 6.688 1.00 96.06 88 THR A CA 1
ATOM 674 C C . THR A 1 88 ? -10.565 -3.305 7.926 1.00 96.06 88 THR A C 1
ATOM 676 O O . THR A 1 88 ? -10.264 -3.734 9.033 1.00 96.06 88 THR A O 1
ATOM 679 N N . THR A 1 89 ? -11.632 -2.525 7.765 1.00 94.00 89 THR A N 1
ATOM 680 C CA . THR A 1 89 ? -12.549 -2.191 8.872 1.00 94.00 89 THR A CA 1
ATOM 681 C C . THR A 1 89 ? -13.234 -3.420 9.483 1.00 94.00 89 THR A C 1
ATOM 683 O O . THR A 1 89 ? -13.765 -3.335 10.585 1.00 94.00 89 THR A O 1
ATOM 686 N N . GLY A 1 90 ? -13.231 -4.560 8.781 1.00 92.75 90 GLY A N 1
ATOM 687 C CA . GLY A 1 90 ? -13.668 -5.859 9.299 1.00 92.75 90 GLY A CA 1
ATOM 688 C C . GLY A 1 90 ? -12.599 -6.602 10.111 1.00 92.75 90 GLY A C 1
ATOM 689 O O . GLY A 1 90 ? -12.858 -7.709 10.575 1.00 92.75 90 GLY A O 1
ATOM 690 N N . GLY A 1 91 ? -11.406 -6.023 10.274 1.00 93.88 91 GLY A N 1
ATOM 691 C CA . GLY A 1 91 ? -10.276 -6.629 10.978 1.00 93.88 91 GLY A CA 1
ATOM 692 C C . GLY A 1 91 ? -9.483 -7.644 10.150 1.00 93.88 91 GLY A C 1
ATOM 693 O O . GLY A 1 91 ? -8.640 -8.349 10.7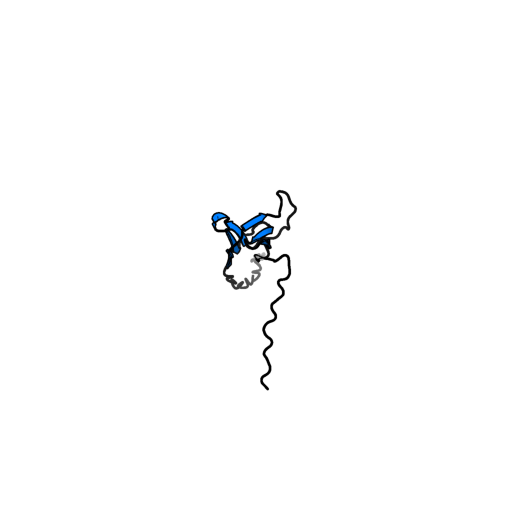02 1.00 93.88 91 GLY A O 1
ATOM 694 N N . GLU A 1 92 ? -9.731 -7.747 8.842 1.00 93.44 92 GLU A N 1
ATOM 695 C CA . GLU A 1 92 ? -9.041 -8.709 7.978 1.00 93.44 92 GLU A CA 1
ATOM 696 C C . GLU A 1 92 ? -7.693 -8.135 7.508 1.00 93.44 92 GLU A C 1
ATOM 698 O O . GLU A 1 92 ? -7.670 -7.060 6.893 1.00 93.44 92 GLU A O 1
ATOM 703 N N . PRO A 1 93 ? -6.562 -8.820 7.769 1.00 95.44 93 PRO A N 1
ATOM 704 C CA . PRO A 1 93 ? -5.257 -8.359 7.322 1.00 95.44 93 PRO A CA 1
ATOM 705 C C . PRO A 1 93 ? -4.987 -8.748 5.863 1.00 95.44 93 PRO A C 1
ATOM 707 O O . PRO A 1 93 ? -5.335 -9.841 5.402 1.00 95.44 93 PRO A O 1
ATOM 710 N N . PHE A 1 94 ? -4.300 -7.868 5.140 1.00 96.25 94 PHE A N 1
ATOM 711 C CA . PHE A 1 94 ? -3.754 -8.159 3.817 1.00 96.25 94 PHE A CA 1
ATOM 712 C C . PHE A 1 94 ? -2.461 -7.383 3.566 1.00 96.25 94 PHE A C 1
ATOM 714 O O . PHE A 1 94 ? -2.215 -6.330 4.156 1.00 96.25 94 PHE A O 1
ATOM 721 N N . VAL A 1 95 ? -1.641 -7.895 2.651 1.00 96.69 95 VAL A N 1
ATOM 722 C CA . VAL A 1 95 ? -0.378 -7.273 2.246 1.00 96.69 95 VAL A CA 1
ATOM 723 C C . VAL A 1 95 ? -0.454 -6.860 0.785 1.00 96.69 95 VAL A C 1
ATOM 725 O O . VAL A 1 95 ? -1.013 -7.569 -0.046 1.00 96.69 95 VAL A O 1
ATOM 728 N N . VAL A 1 96 ? 0.145 -5.733 0.430 1.00 97.00 96 VAL A N 1
ATOM 729 C CA . VAL A 1 96 ? 0.358 -5.340 -0.968 1.00 97.00 96 VAL A CA 1
ATOM 730 C C . VAL A 1 96 ? 1.778 -4.821 -1.133 1.00 97.00 96 VAL A C 1
ATOM 732 O O . VAL A 1 96 ? 2.330 -4.224 -0.216 1.00 97.00 96 VAL A O 1
ATOM 735 N N . ASN A 1 97 ? 2.398 -5.046 -2.288 1.00 96.94 97 ASN A N 1
ATOM 736 C CA . ASN A 1 97 ? 3.719 -4.499 -2.578 1.00 96.94 97 ASN A CA 1
ATOM 737 C C . ASN A 1 97 ? 3.757 -3.824 -3.948 1.00 96.94 97 ASN A C 1
ATOM 739 O O . ASN A 1 97 ? 2.905 -4.070 -4.810 1.00 96.94 97 ASN A O 1
ATOM 743 N N . THR A 1 98 ? 4.759 -2.969 -4.140 1.00 97.25 98 THR A N 1
ATOM 744 C CA . THR A 1 98 ? 4.891 -2.158 -5.355 1.00 97.25 98 THR A CA 1
ATOM 745 C C . THR A 1 98 ? 5.237 -2.981 -6.598 1.00 97.25 98 THR A C 1
ATOM 747 O O . THR A 1 98 ? 5.161 -2.449 -7.697 1.00 97.25 98 THR A O 1
ATOM 750 N N . VAL A 1 99 ? 5.575 -4.273 -6.481 1.00 96.44 99 VAL A N 1
ATOM 751 C CA . VAL A 1 99 ? 5.929 -5.154 -7.615 1.00 96.44 99 VAL A CA 1
ATOM 752 C C . VAL A 1 99 ? 4.732 -5.968 -8.112 1.00 96.44 99 VAL A C 1
ATOM 754 O O . VAL A 1 99 ? 4.532 -6.096 -9.321 1.00 96.44 99 VAL A O 1
ATOM 757 N N . SER A 1 100 ? 3.934 -6.532 -7.202 1.00 94.81 100 SER A N 1
ATOM 758 C CA . SER A 1 100 ? 2.765 -7.355 -7.529 1.00 94.81 100 SER A CA 1
ATOM 759 C C . SER A 1 100 ? 1.547 -6.512 -7.886 1.00 94.81 100 SER A C 1
ATOM 761 O O . SER A 1 100 ? 0.710 -6.967 -8.669 1.00 94.81 100 SER A O 1
ATOM 763 N N . CYS A 1 101 ? 1.438 -5.309 -7.307 1.00 95.31 101 CYS A N 1
ATOM 764 C CA . CYS A 1 101 ? 0.317 -4.384 -7.486 1.00 95.31 101 CYS A CA 1
ATOM 765 C C . CYS A 1 101 ? -1.050 -4.999 -7.181 1.00 95.31 101 CYS A C 1
ATOM 767 O O . CYS A 1 101 ? -2.076 -4.581 -7.717 1.00 95.31 101 CYS A O 1
ATOM 769 N N . ARG A 1 102 ? -1.062 -6.032 -6.334 1.00 94.62 102 ARG A N 1
ATOM 770 C CA . ARG A 1 102 ? -2.259 -6.782 -5.966 1.00 94.62 102 ARG A CA 1
ATOM 771 C C . ARG A 1 102 ? -2.246 -7.090 -4.473 1.00 94.62 102 ARG A C 1
ATOM 773 O O . ARG A 1 102 ? -1.182 -7.440 -3.957 1.00 94.62 102 ARG A O 1
ATOM 780 N N . PRO A 1 103 ? -3.405 -7.000 -3.802 1.00 92.50 103 PRO A N 1
ATOM 781 C CA . PRO A 1 103 ? -3.534 -7.453 -2.429 1.00 92.50 103 PRO A CA 1
ATOM 782 C C . PRO A 1 103 ? -3.336 -8.972 -2.365 1.00 92.50 103 PRO A C 1
ATOM 784 O O . PRO A 1 103 ? -3.884 -9.730 -3.168 1.00 92.50 103 PRO A O 1
ATOM 787 N N . LEU A 1 104 ? -2.534 -9.399 -1.403 1.00 88.88 104 LEU A N 1
ATOM 788 C CA . LEU A 1 104 ? -2.262 -10.776 -1.037 1.00 88.88 104 LEU A CA 1
ATOM 789 C C . LEU A 1 104 ? -2.844 -10.967 0.363 1.00 88.88 104 LEU A C 1
ATOM 791 O O . LEU A 1 104 ? -2.377 -10.355 1.323 1.00 88.88 104 LEU A O 1
ATOM 795 N N . ALA A 1 105 ? -3.896 -11.771 0.478 1.00 76.88 105 ALA A N 1
ATOM 796 C CA . ALA A 1 105 ? -4.413 -12.150 1.784 1.00 76.88 105 ALA A CA 1
ATOM 797 C C . ALA A 1 105 ? -3.386 -13.053 2.488 1.00 76.88 105 ALA A C 1
ATOM 799 O O . ALA A 1 105 ? -2.813 -13.945 1.860 1.00 76.88 105 ALA A O 1
ATOM 800 N N . GLU A 1 106 ? -3.171 -12.851 3.790 1.00 60.81 106 GLU A N 1
ATOM 801 C CA . GLU A 1 106 ? -2.276 -13.705 4.592 1.00 60.81 106 GLU A CA 1
ATOM 802 C C . GLU A 1 106 ? -2.804 -15.143 4.729 1.00 60.81 106 GLU A C 1
ATOM 804 O O . GLU A 1 106 ? -2.053 -16.065 5.047 1.00 60.81 106 GLU A O 1
ATOM 809 N N . ARG A 1 107 ? -4.096 -15.357 4.450 1.00 52.34 107 ARG A N 1
ATOM 810 C CA . ARG A 1 107 ? -4.713 -16.681 4.341 1.00 52.34 107 ARG A CA 1
ATOM 811 C C . ARG A 1 107 ? -5.200 -16.905 2.912 1.00 52.34 107 ARG A C 1
ATOM 813 O O . ARG A 1 107 ? -5.785 -15.988 2.334 1.00 52.34 107 ARG A O 1
ATOM 820 N N . PRO A 1 108 ? -5.044 -18.117 2.350 1.00 40.88 108 PRO A N 1
ATOM 821 C CA . PRO A 1 108 ? -5.774 -18.479 1.148 1.00 40.88 108 PRO A CA 1
ATOM 822 C C . PRO A 1 108 ? -7.260 -18.293 1.450 1.00 40.88 108 PRO A C 1
ATOM 824 O O . PRO A 1 108 ? -7.810 -18.980 2.311 1.00 40.88 108 PRO A O 1
ATOM 827 N N . VAL A 1 109 ? -7.910 -17.353 0.766 1.00 45.72 109 VAL A N 1
ATOM 828 C CA . VAL A 1 109 ? -9.369 -17.355 0.683 1.00 45.72 109 VAL A CA 1
ATOM 829 C C . VAL A 1 109 ? -9.721 -18.730 0.115 1.00 45.72 109 VAL A C 1
ATOM 831 O O . VAL A 1 109 ? -9.217 -19.052 -0.967 1.00 45.72 109 VAL A O 1
ATOM 834 N N . PRO A 1 110 ? -10.508 -19.575 0.810 1.00 39.75 110 PRO A N 1
ATOM 835 C CA . PRO A 1 110 ? -10.992 -20.807 0.215 1.00 39.75 110 PRO A CA 1
ATOM 836 C C . PRO A 1 110 ? -11.681 -20.397 -1.076 1.00 39.75 110 PRO A C 1
ATOM 838 O O . PRO A 1 110 ? -12.656 -19.641 -1.045 1.00 39.75 110 PRO A O 1
AT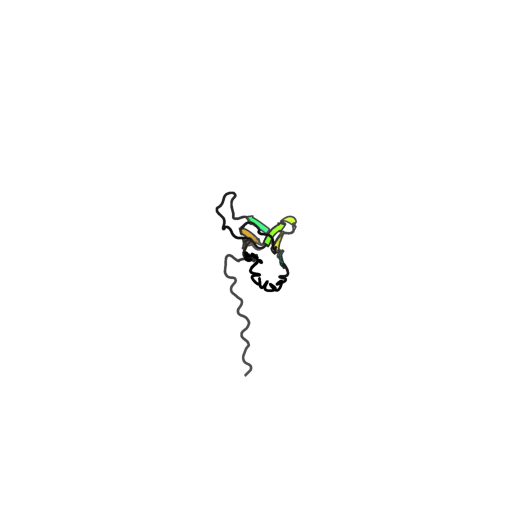OM 841 N N . GLN A 1 111 ? -11.126 -20.805 -2.217 1.00 42.69 111 GLN A N 1
ATOM 842 C CA . GLN A 1 111 ? -11.797 -20.597 -3.486 1.00 42.69 111 GLN A CA 1
ATOM 843 C C . GLN A 1 111 ? -13.169 -21.241 -3.320 1.00 42.69 111 GLN A C 1
ATOM 845 O O . GLN A 1 111 ? -13.257 -22.454 -3.135 1.00 42.69 111 GLN A O 1
ATOM 850 N N . ARG A 1 112 ? -14.237 -20.432 -3.306 1.00 44.81 112 ARG A N 1
ATOM 851 C CA . ARG A 1 112 ? -15.588 -20.959 -3.473 1.00 44.81 112 ARG A CA 1
ATOM 852 C C . ARG A 1 112 ? -15.545 -21.710 -4.793 1.00 44.81 112 ARG A C 1
ATOM 854 O O . ARG A 1 112 ? -15.454 -21.089 -5.851 1.00 44.81 112 ARG A O 1
ATOM 861 N N . SER A 1 113 ? -15.522 -23.033 -4.705 1.00 46.00 113 SER A N 1
ATOM 862 C CA . SER A 1 113 ? -15.711 -23.919 -5.835 1.00 46.00 113 SER A CA 1
ATOM 863 C C . SER A 1 113 ? -16.949 -23.429 -6.574 1.00 46.00 113 SER A C 1
ATOM 865 O O . SER A 1 113 ? -18.012 -23.236 -5.980 1.00 46.00 113 SER A O 1
ATOM 867 N N . GLN A 1 114 ? -16.776 -23.141 -7.863 1.00 49.56 114 GLN A N 1
ATOM 868 C CA . GLN A 1 114 ? -17.892 -22.871 -8.758 1.00 49.56 114 GLN A CA 1
ATOM 869 C C . GLN A 1 114 ? -18.937 -23.985 -8.579 1.00 49.56 114 GLN A C 1
ATOM 871 O O . GLN A 1 114 ? -18.541 -25.141 -8.383 1.00 49.56 114 GLN A O 1
ATOM 876 N N . PRO A 1 115 ? -20.247 -23.682 -8.628 1.00 50.25 115 PRO A N 1
ATOM 877 C CA . PRO A 1 115 ? -21.261 -24.720 -8.569 1.00 50.25 115 PRO A CA 1
ATOM 878 C C . PRO A 1 115 ? -20.991 -25.710 -9.701 1.00 50.25 115 PRO A C 1
ATOM 880 O O . PRO A 1 115 ? -20.991 -25.329 -10.872 1.00 50.25 115 PRO A O 1
ATOM 883 N N . GLN A 1 116 ? -20.711 -26.964 -9.344 1.00 52.44 116 GLN A N 1
ATOM 884 C CA . GLN A 1 116 ? -20.673 -28.055 -10.306 1.00 52.44 116 GLN A CA 1
ATOM 885 C C . GLN A 1 116 ? -22.020 -28.062 -11.027 1.00 52.44 116 GLN A C 1
ATOM 887 O O . GLN A 1 116 ? -23.073 -28.133 -10.390 1.00 52.44 116 GLN A O 1
ATOM 892 N N . SER A 1 117 ? -21.986 -27.932 -12.352 1.00 59.12 117 SER A N 1
ATOM 893 C CA . SER A 1 117 ? -23.159 -28.126 -13.190 1.00 59.12 117 SER A CA 1
ATOM 894 C C . SER A 1 117 ? -23.720 -29.519 -12.915 1.00 59.12 117 SER A C 1
ATOM 896 O O . SER A 1 117 ? -23.061 -30.536 -13.126 1.00 59.12 117 SER A O 1
ATOM 898 N N . VAL A 1 118 ? -24.943 -29.555 -12.393 1.00 60.88 118 VAL A N 1
ATOM 899 C CA . VAL A 1 118 ? -25.709 -30.788 -12.218 1.00 60.88 118 VAL A CA 1
ATOM 900 C C . VAL A 1 118 ? -25.964 -31.376 -13.611 1.00 60.88 118 VAL A C 1
ATOM 902 O O . VAL A 1 118 ? -26.473 -30.651 -14.471 1.00 60.88 118 VAL A O 1
ATOM 905 N N . PRO A 1 119 ? -25.632 -32.651 -13.879 1.00 56.19 119 PRO A N 1
ATOM 906 C CA . PRO A 1 119 ? -26.012 -33.275 -15.134 1.00 56.19 119 PRO A CA 1
ATOM 907 C C . PRO A 1 119 ? -27.530 -33.475 -15.139 1.00 56.19 119 PRO A C 1
ATOM 909 O O . PRO A 1 119 ? -28.094 -34.100 -14.238 1.00 56.19 119 PRO A O 1
ATOM 912 N N . ILE A 1 120 ? -28.182 -32.920 -16.157 1.00 59.25 120 ILE A N 1
ATOM 913 C CA . ILE A 1 120 ? -29.587 -33.179 -16.470 1.00 59.25 120 ILE A CA 1
ATOM 914 C C . ILE A 1 120 ? -29.681 -34.657 -16.875 1.00 59.25 120 ILE A C 1
ATOM 916 O O . ILE A 1 120 ? -28.982 -35.083 -17.795 1.00 59.25 120 ILE A O 1
ATOM 920 N N . ARG A 1 121 ? -30.482 -35.432 -16.135 1.00 61.91 121 ARG A N 1
ATOM 921 C CA . ARG A 1 121 ? -30.899 -36.788 -16.516 1.00 61.91 121 ARG A CA 1
ATOM 922 C C . ARG A 1 121 ? -32.030 -36.732 -17.527 1.00 61.91 121 ARG A C 1
ATOM 924 O O . ARG A 1 121 ? -32.898 -35.848 -17.358 1.00 61.91 121 ARG A O 1
#

pLDDT: mean 78.4, std 22.23, range [35.91, 97.81]

Foldseek 3Di:
DDDDDDDDDPDDPPPPPPPPPDPPPPPPPDKDKDKDAQWQDKDWPADVPDDDDPFFFQWDWDQDNVRNMIMTTGDPDRDGWIKMWIAGNVRFIWMDIRHVSDTDGPDPPPPPPDPDPDDDD

Sequence (121 aa):
MRSVILSILVFGISSCGVVRTGEEGLYRRTLRTVIIENVESCKSLVSPGALVPQVCGRCKISFEPERKRLIIAETDECVRYDAYGCITTGGEPFVVNTVSCRPLAERPVPQRSQPQSVPIR

Secondary structure (DSSP, 8-state):
--------------------------------EEEEE-EEEEEE-S-TT----S--EEEEEEEEGGG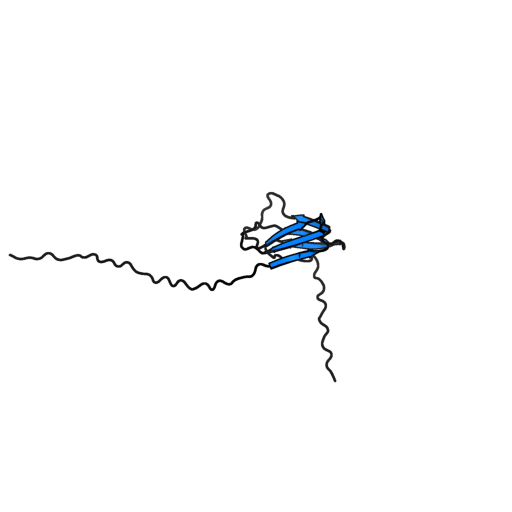TEEEEEEEEEEEPP-EEEEEETTS-EEEEETTT-S-EESS-----PPPPPPPP-

Organism: Thermocrinis albus (strain DSM 14484 / JCM 11386 / HI 11/12) (NCBI:txid638303)

Radius of gyration: 29.47 Å; chains: 1; bounding box: 91×47×82 Å